Protein AF-A0A1E8BM87-F1 (afdb_monomer_lite)

Structure (mmCIF, N/CA/C/O backbone):
data_AF-A0A1E8BM87-F1
#
_entry.id   AF-A0A1E8BM87-F1
#
loop_
_atom_site.group_PDB
_atom_site.id
_atom_site.type_symbol
_atom_si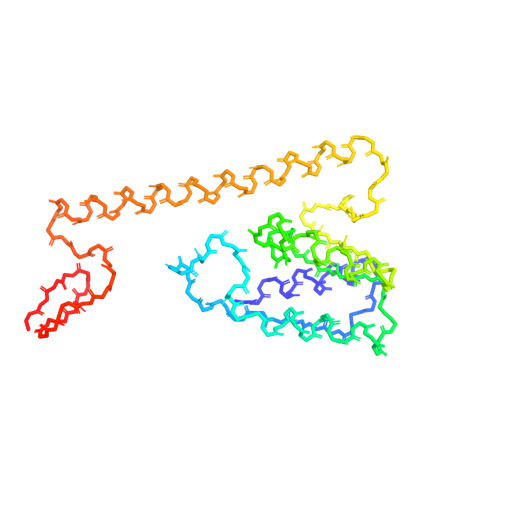te.label_atom_id
_atom_site.label_alt_id
_atom_site.label_comp_id
_atom_site.label_asym_id
_atom_site.label_entity_id
_atom_site.label_seq_id
_atom_site.pdbx_PDB_ins_code
_atom_site.Cartn_x
_atom_site.Cartn_y
_atom_site.Cartn_z
_atom_site.occupancy
_atom_site.B_iso_or_equiv
_atom_site.auth_seq_id
_atom_site.auth_comp_id
_atom_site.auth_asym_id
_atom_site.auth_atom_id
_atom_site.pdbx_PDB_model_num
ATOM 1 N N . MET A 1 1 ? 5.124 -15.267 -5.128 1.00 56.53 1 MET A N 1
ATOM 2 C CA . MET A 1 1 ? 3.910 -14.664 -4.538 1.00 56.53 1 MET A CA 1
ATOM 3 C C . MET A 1 1 ? 3.815 -14.903 -3.032 1.00 56.53 1 MET A C 1
ATOM 5 O O . MET A 1 1 ? 3.185 -14.101 -2.371 1.00 56.53 1 MET A O 1
ATOM 9 N N . THR A 1 2 ? 4.509 -15.901 -2.474 1.00 78.81 2 THR A N 1
ATOM 10 C CA . THR A 1 2 ? 4.437 -16.303 -1.055 1.00 78.81 2 THR A CA 1
ATOM 11 C C . THR A 1 2 ? 4.919 -15.253 -0.046 1.00 78.81 2 THR A C 1
ATOM 13 O O . THR A 1 2 ? 4.294 -15.092 0.992 1.00 78.81 2 THR A O 1
ATOM 16 N N . TYR A 1 3 ? 5.948 -14.462 -0.377 1.00 87.62 3 TYR A N 1
ATOM 17 C CA . TYR A 1 3 ? 6.563 -13.534 0.585 1.00 87.62 3 TYR A CA 1
ATOM 18 C C . TYR A 1 3 ? 5.597 -12.493 1.181 1.00 87.62 3 TYR A C 1
ATOM 20 O O . TYR A 1 3 ? 5.579 -12.307 2.388 1.00 87.62 3 TYR A O 1
ATOM 28 N N . GLN A 1 4 ? 4.762 -11.827 0.370 1.00 89.38 4 GLN A N 1
ATOM 29 C CA . GLN A 1 4 ? 3.855 -10.789 0.896 1.00 89.38 4 GLN A CA 1
ATOM 30 C C . GLN A 1 4 ? 2.831 -11.368 1.876 1.00 89.38 4 GLN A C 1
ATOM 32 O O . GLN A 1 4 ? 2.558 -10.769 2.911 1.00 89.38 4 GLN A O 1
ATOM 37 N N . VAL A 1 5 ? 2.287 -12.540 1.550 1.00 91.81 5 VAL A N 1
ATOM 38 C CA . VAL A 1 5 ? 1.313 -13.230 2.396 1.00 91.81 5 VAL A CA 1
ATOM 39 C C . VAL A 1 5 ? 1.966 -13.692 3.697 1.00 91.81 5 VAL A C 1
ATOM 41 O O . VAL A 1 5 ? 1.406 -13.463 4.764 1.00 91.81 5 VAL A O 1
ATOM 44 N N . GLU A 1 6 ? 3.165 -14.272 3.622 1.00 93.88 6 GLU A N 1
ATOM 45 C CA . GLU A 1 6 ? 3.936 -14.701 4.796 1.00 93.88 6 GLU A CA 1
ATOM 46 C C . GLU A 1 6 ? 4.251 -13.526 5.735 1.00 93.88 6 GLU A C 1
ATOM 48 O O . GLU A 1 6 ? 4.071 -13.642 6.947 1.00 93.88 6 GLU A O 1
ATOM 53 N N . GLU A 1 7 ? 4.659 -12.375 5.192 1.00 94.62 7 GLU A N 1
ATOM 54 C CA . GLU A 1 7 ? 4.920 -11.161 5.977 1.00 94.62 7 GLU A CA 1
ATOM 55 C C . GLU A 1 7 ? 3.654 -10.631 6.659 1.00 94.62 7 GLU A C 1
ATOM 57 O O . GLU A 1 7 ? 3.686 -10.305 7.846 1.00 94.62 7 GLU A O 1
ATOM 62 N N . ILE A 1 8 ? 2.523 -10.591 5.945 1.00 94.50 8 ILE A N 1
ATOM 63 C CA . ILE A 1 8 ? 1.234 -10.169 6.514 1.00 94.50 8 ILE A CA 1
ATOM 64 C C . ILE A 1 8 ? 0.796 -11.124 7.625 1.00 94.50 8 ILE A C 1
ATOM 66 O O . ILE A 1 8 ? 0.402 -10.676 8.701 1.00 94.50 8 ILE A O 1
ATOM 70 N N . GLN A 1 9 ? 0.896 -12.434 7.402 1.00 95.19 9 GLN A N 1
ATOM 71 C CA . GLN A 1 9 ? 0.555 -13.438 8.408 1.00 95.19 9 GLN A CA 1
ATOM 72 C C . GLN A 1 9 ? 1.433 -13.304 9.652 1.00 95.19 9 GLN A C 1
ATOM 74 O O . GLN A 1 9 ? 0.909 -13.286 10.769 1.00 95.19 9 GLN A O 1
ATOM 79 N N . ARG A 1 10 ? 2.751 -13.151 9.473 1.00 95.88 10 ARG A N 1
ATOM 80 C CA . ARG A 1 10 ? 3.687 -12.948 10.582 1.00 95.88 10 ARG A CA 1
ATOM 81 C C . ARG A 1 10 ? 3.348 -11.681 11.365 1.00 95.88 10 ARG A C 1
ATOM 83 O O . ARG A 1 10 ? 3.214 -11.749 12.584 1.00 95.88 10 ARG A O 1
ATOM 90 N N . TYR A 1 11 ? 3.115 -10.567 10.671 1.00 95.38 11 TYR A N 1
ATOM 91 C CA . TYR A 1 11 ? 2.729 -9.305 11.297 1.00 95.38 11 TYR A CA 1
ATOM 92 C C . TYR A 1 11 ? 1.433 -9.437 12.110 1.00 95.38 11 TYR A C 1
ATOM 94 O O . TYR A 1 11 ? 1.365 -8.952 13.242 1.00 95.38 11 TYR A O 1
ATOM 102 N N . CYS A 1 12 ? 0.415 -10.125 11.581 1.00 95.12 12 CYS A N 1
ATOM 103 C CA . CYS A 1 12 ? -0.828 -10.380 12.311 1.00 95.12 12 CYS A CA 1
ATOM 104 C C . CYS A 1 12 ? -0.587 -11.171 13.601 1.00 95.12 12 CYS A C 1
ATOM 106 O O . CYS A 1 12 ? -1.110 -10.795 14.648 1.00 95.12 12 CYS A O 1
ATOM 108 N N . ILE A 1 13 ? 0.227 -12.230 13.547 1.00 96.00 13 ILE A N 1
ATOM 109 C CA . ILE A 1 13 ? 0.548 -13.061 14.715 1.00 96.00 13 ILE A CA 1
ATOM 110 C C . ILE A 1 13 ? 1.290 -12.238 15.776 1.00 96.00 13 ILE A C 1
ATOM 112 O O . ILE A 1 13 ? 0.882 -12.223 16.939 1.00 96.00 13 ILE A O 1
ATOM 116 N N . GLU A 1 14 ? 2.336 -11.512 15.380 1.00 96.25 14 GLU A N 1
ATOM 117 C CA . GLU A 1 14 ? 3.158 -10.692 16.282 1.00 96.25 14 GLU A CA 1
ATOM 118 C C . GLU A 1 14 ? 2.342 -9.587 16.970 1.00 96.25 14 GLU A C 1
ATOM 120 O O . GLU A 1 14 ? 2.528 -9.316 18.157 1.00 96.25 14 GLU A O 1
ATOM 125 N N . ASN A 1 15 ? 1.382 -8.996 16.253 1.00 94.50 15 ASN A N 1
ATOM 126 C CA . ASN A 1 15 ? 0.531 -7.916 16.756 1.00 94.50 15 ASN A CA 1
ATOM 127 C C . ASN A 1 15 ? -0.804 -8.404 17.343 1.00 94.50 15 ASN A C 1
ATOM 129 O O . ASN A 1 15 ? -1.657 -7.580 17.678 1.00 94.50 15 ASN A O 1
ATOM 133 N N . LYS A 1 16 ? -0.993 -9.725 17.486 1.00 95.44 16 LYS A N 1
ATOM 134 C CA . LYS A 1 16 ? -2.218 -10.349 18.023 1.00 95.44 16 LYS A CA 1
ATOM 135 C C . LYS A 1 16 ? -3.489 -9.912 17.279 1.00 95.44 16 LYS A C 1
ATOM 137 O O . LYS A 1 16 ? -4.531 -9.672 17.886 1.00 95.44 16 LYS A O 1
ATOM 142 N N . LEU A 1 17 ? -3.391 -9.787 15.960 1.00 94.56 17 LEU A N 1
ATOM 143 C CA . LEU A 1 17 ? -4.498 -9.453 15.071 1.00 94.56 17 LEU A CA 1
ATOM 144 C C . LEU A 1 17 ? -5.120 -10.734 14.513 1.00 94.56 17 LEU A C 1
ATOM 146 O O . LEU A 1 17 ? -4.416 -11.661 14.110 1.00 94.56 17 LEU A O 1
ATOM 150 N N . GLN A 1 18 ? -6.449 -10.771 14.446 1.00 94.81 18 GLN A N 1
ATOM 151 C CA . GLN A 1 18 ? -7.169 -11.845 13.773 1.00 94.81 18 GLN A CA 1
ATOM 152 C C . GLN A 1 18 ? -7.195 -11.575 12.266 1.00 94.81 18 GLN A C 1
ATOM 154 O O . GLN A 1 18 ? -7.814 -10.615 11.809 1.00 94.81 18 GLN A O 1
ATOM 159 N N . LEU A 1 19 ? -6.534 -12.435 11.492 1.00 94.31 19 LEU A N 1
ATOM 160 C CA . LEU A 1 19 ? -6.590 -12.390 10.035 1.00 94.31 19 LEU A CA 1
ATOM 161 C C . LEU A 1 19 ? -7.912 -13.005 9.552 1.00 94.31 19 LEU A C 1
ATOM 163 O O . LEU A 1 19 ? -8.158 -14.186 9.784 1.00 94.31 19 LEU A O 1
ATOM 167 N N . LEU A 1 20 ? -8.759 -12.200 8.904 1.00 93.44 20 LEU A N 1
ATOM 168 C CA . LEU A 1 20 ? -10.077 -12.630 8.418 1.00 93.44 20 LEU A CA 1
ATOM 169 C C . LEU A 1 20 ? -10.027 -13.154 6.981 1.00 93.44 20 LEU A C 1
ATOM 171 O O . LEU A 1 20 ? -10.564 -14.219 6.690 1.00 93.44 20 LEU A O 1
ATOM 175 N N . HIS A 1 21 ? -9.381 -12.402 6.092 1.00 93.44 21 HIS A N 1
ATOM 176 C CA . HIS A 1 21 ? -9.301 -12.719 4.672 1.00 93.44 21 HIS A CA 1
ATOM 177 C C . HIS A 1 21 ? -8.016 -12.149 4.063 1.00 93.44 21 HIS A C 1
ATOM 179 O O . HIS A 1 21 ? -7.472 -11.163 4.569 1.00 93.44 21 HIS A O 1
ATOM 185 N N . ILE A 1 22 ? -7.532 -12.773 2.989 1.00 93.69 22 ILE A N 1
ATOM 186 C CA . ILE A 1 22 ? -6.410 -12.283 2.182 1.00 93.69 22 ILE A CA 1
ATOM 187 C C . ILE A 1 22 ? -6.944 -12.040 0.774 1.00 93.69 22 ILE A C 1
ATOM 189 O O . ILE A 1 22 ? -7.430 -12.969 0.141 1.00 93.69 22 ILE A O 1
ATOM 193 N N . TYR A 1 23 ? -6.808 -10.807 0.294 1.00 92.38 23 TYR A N 1
ATOM 194 C CA . TYR A 1 23 ? -7.182 -10.421 -1.064 1.00 92.38 23 TYR A CA 1
ATOM 195 C C . TYR A 1 23 ? -5.925 -10.295 -1.925 1.00 92.38 23 TYR A C 1
ATOM 197 O O . TYR A 1 23 ? -4.934 -9.693 -1.499 1.00 92.38 23 TYR A O 1
ATOM 205 N N . GLU A 1 24 ? -5.956 -10.842 -3.139 1.00 89.06 24 GLU A N 1
ATOM 206 C CA . GLU A 1 24 ? -4.794 -10.892 -4.028 1.00 89.06 24 GLU A CA 1
ATOM 207 C C . GLU A 1 24 ? -5.124 -10.357 -5.424 1.00 89.06 24 GLU A C 1
ATOM 209 O O . GLU A 1 24 ? -5.998 -10.872 -6.113 1.00 89.06 24 GLU A O 1
ATOM 214 N N . ASP A 1 25 ? -4.350 -9.377 -5.890 1.00 84.50 25 ASP A N 1
ATOM 215 C CA . ASP A 1 25 ? -4.370 -8.946 -7.287 1.00 84.50 25 ASP A CA 1
ATOM 216 C C . ASP A 1 25 ? -3.243 -9.664 -8.046 1.00 84.50 25 ASP A C 1
ATOM 218 O O . ASP A 1 25 ? -2.056 -9.355 -7.867 1.00 84.50 25 ASP A O 1
ATOM 222 N N . LYS A 1 26 ? -3.582 -10.622 -8.919 1.00 73.75 26 LYS A N 1
ATOM 223 C CA . LYS A 1 26 ? -2.584 -11.263 -9.790 1.00 73.75 26 LYS A CA 1
ATOM 224 C C . LYS A 1 26 ? -2.032 -10.203 -10.740 1.00 73.75 26 LYS A C 1
ATOM 226 O O . LYS A 1 26 ? -2.760 -9.635 -11.541 1.00 73.75 26 LYS A O 1
ATOM 231 N N . GLY A 1 27 ? -0.737 -9.909 -10.635 1.00 63.28 27 GLY A N 1
ATOM 232 C CA . GLY A 1 27 ? -0.082 -8.882 -11.445 1.00 63.28 27 GLY A CA 1
ATOM 233 C C . GLY A 1 27 ? -0.055 -9.246 -12.929 1.00 63.28 27 GLY A C 1
ATOM 234 O O . GLY A 1 27 ? 0.919 -9.827 -13.407 1.00 63.28 27 GLY A O 1
ATOM 235 N N . ILE A 1 28 ? -1.103 -8.889 -13.666 1.00 49.97 28 ILE A N 1
ATOM 236 C CA . ILE A 1 28 ? -1.135 -8.976 -15.122 1.00 49.97 28 ILE A CA 1
ATOM 237 C C . ILE A 1 28 ? -0.382 -7.744 -15.650 1.00 49.97 28 ILE A C 1
ATOM 239 O O . ILE A 1 28 ? -0.897 -6.636 -15.636 1.00 49.97 28 ILE A O 1
ATOM 243 N N . SER A 1 29 ? 0.862 -7.948 -16.101 1.00 46.44 29 SER A N 1
ATOM 244 C CA . SER A 1 29 ? 1.681 -7.004 -16.889 1.00 46.44 29 SER A CA 1
ATOM 245 C C . SER A 1 29 ? 2.284 -5.778 -16.166 1.00 46.44 29 SER A C 1
ATOM 247 O O . SER A 1 29 ? 1.631 -4.787 -15.866 1.00 46.44 29 SER A O 1
ATOM 249 N N . GLY A 1 30 ? 3.620 -5.775 -16.035 1.00 43.75 30 GLY A N 1
ATOM 250 C CA . GLY A 1 30 ? 4.430 -4.578 -15.742 1.00 43.75 30 GLY A CA 1
ATOM 251 C C . GLY A 1 30 ? 4.670 -3.659 -16.953 1.00 43.75 30 GLY A C 1
ATOM 252 O O . GLY A 1 30 ? 5.592 -2.846 -16.920 1.00 43.75 30 GLY A O 1
ATOM 253 N N . ALA A 1 31 ? 3.910 -3.830 -18.041 1.00 41.91 31 ALA A N 1
ATOM 254 C CA . ALA A 1 31 ? 4.064 -3.095 -19.300 1.00 41.91 31 ALA A CA 1
ATOM 255 C C . ALA A 1 31 ? 2.854 -2.211 -19.659 1.00 41.91 31 ALA A C 1
ATOM 257 O O . ALA A 1 31 ? 2.958 -1.402 -20.575 1.00 41.91 31 ALA A O 1
ATOM 258 N N . THR A 1 32 ? 1.745 -2.333 -18.931 1.00 45.56 32 THR A N 1
ATOM 259 C CA . THR A 1 32 ? 0.512 -1.546 -19.099 1.00 45.56 32 THR A CA 1
ATOM 260 C C . THR A 1 32 ? 0.139 -0.959 -17.746 1.00 45.56 32 THR A C 1
ATOM 262 O O . THR A 1 32 ? -0.834 -1.358 -17.115 1.00 45.56 32 THR A O 1
ATOM 265 N N . VAL A 1 33 ? 0.996 -0.079 -17.234 1.00 45.78 33 VAL A N 1
ATOM 266 C CA . VAL A 1 33 ? 0.590 0.812 -16.149 1.00 45.78 33 VAL A CA 1
ATOM 267 C C . VAL A 1 33 ? -0.080 1.977 -16.855 1.00 45.78 33 VAL A C 1
ATOM 269 O O . VAL A 1 33 ? 0.615 2.865 -17.340 1.00 45.78 33 VAL A O 1
ATOM 272 N N . ASP A 1 34 ? -1.400 1.920 -17.005 1.00 48.78 34 ASP A N 1
ATOM 273 C CA . ASP A 1 34 ? -2.147 3.123 -17.358 1.00 48.78 34 ASP A CA 1
ATOM 274 C C . ASP A 1 34 ? -1.862 4.163 -16.276 1.00 48.78 34 ASP A C 1
ATOM 276 O O . ASP A 1 34 ? -1.929 3.867 -15.077 1.00 48.78 34 ASP A O 1
ATOM 280 N N . GLU A 1 35 ? -1.484 5.358 -16.719 1.00 45.97 35 GLU A N 1
ATOM 281 C CA . GLU A 1 35 ? -1.008 6.466 -15.883 1.00 45.97 35 GLU A CA 1
ATOM 282 C C . GLU A 1 35 ? -2.030 6.868 -14.802 1.00 45.97 35 GLU A C 1
ATOM 284 O O . GLU A 1 35 ? -1.655 7.396 -13.756 1.00 45.97 35 GLU A O 1
ATOM 289 N N . ASP A 1 36 ? -3.300 6.503 -14.991 1.00 48.59 36 ASP A N 1
ATOM 290 C CA . ASP A 1 36 ? -4.396 6.779 -14.065 1.00 48.59 36 ASP A CA 1
ATOM 291 C C . ASP A 1 36 ? -4.554 5.722 -12.952 1.00 48.59 36 ASP A C 1
ATOM 293 O O . ASP A 1 36 ? -5.196 5.976 -11.926 1.00 48.59 36 ASP A O 1
ATOM 297 N N . GLY A 1 37 ? -3.970 4.525 -13.108 1.00 50.38 37 GLY A N 1
ATOM 298 C CA . GLY A 1 37 ? -4.035 3.434 -12.123 1.00 50.38 37 GLY A CA 1
ATOM 299 C C . GLY A 1 37 ? -5.443 2.872 -11.849 1.00 50.38 37 GLY A C 1
ATOM 300 O O . GLY A 1 37 ? -5.591 2.044 -10.949 1.00 50.38 37 GLY A O 1
ATOM 301 N N . LEU A 1 38 ? -6.450 3.316 -12.611 1.00 47.97 38 LEU A N 1
ATOM 302 C CA . LEU A 1 38 ? -7.879 3.000 -12.470 1.00 47.97 38 LEU A CA 1
ATOM 303 C C . LEU A 1 38 ? -8.346 1.823 -13.345 1.00 47.97 38 LEU A C 1
ATOM 305 O O . LEU A 1 38 ? -9.419 1.281 -13.107 1.00 47.97 38 LEU A O 1
ATOM 309 N N . THR A 1 39 ? -7.560 1.430 -14.346 1.00 50.00 39 THR A N 1
ATOM 310 C CA . THR A 1 39 ? -7.936 0.462 -15.398 1.00 50.00 39 THR A CA 1
ATOM 311 C C . THR A 1 39 ? -7.265 -0.903 -15.256 1.00 50.00 39 THR A C 1
ATOM 313 O O . THR A 1 39 ? -7.577 -1.821 -16.009 1.00 50.00 39 THR A O 1
ATOM 316 N N . VAL A 1 40 ? -6.349 -1.073 -14.295 1.00 56.19 40 VAL A N 1
ATOM 317 C CA . VAL A 1 40 ? -5.836 -2.408 -13.970 1.00 56.19 40 VAL A CA 1
ATOM 318 C C . VAL A 1 40 ? -6.963 -3.169 -13.280 1.00 56.19 40 VAL A C 1
ATOM 320 O O . VAL A 1 40 ? -7.450 -2.710 -12.249 1.00 56.19 40 VAL A O 1
ATOM 323 N N . GLU A 1 41 ? -7.361 -4.319 -13.827 1.00 64.06 41 GLU A N 1
ATOM 324 C CA . GLU A 1 41 ? -8.289 -5.251 -13.177 1.00 64.06 41 GLU A CA 1
ATOM 325 C C . GLU A 1 41 ? -7.712 -5.643 -11.807 1.00 64.06 41 GLU A C 1
ATOM 327 O O . GLU A 1 41 ? -6.749 -6.404 -11.698 1.00 64.06 41 GLU A O 1
ATOM 332 N N . ARG A 1 42 ? -8.245 -5.022 -10.751 1.00 80.56 42 ARG A N 1
ATOM 333 C CA . ARG A 1 42 ? -7.883 -5.267 -9.353 1.00 80.56 42 ARG A CA 1
ATOM 334 C C . ARG A 1 42 ? -9.051 -5.925 -8.641 1.00 80.56 42 ARG A C 1
ATOM 336 O O . ARG A 1 42 ? -9.700 -5.303 -7.800 1.00 80.56 42 ARG A O 1
ATOM 343 N N . GLU A 1 43 ? -9.348 -7.151 -9.050 1.00 86.50 43 GLU A N 1
ATOM 344 C CA . GLU A 1 43 ? -10.452 -7.940 -8.501 1.00 86.50 43 GLU A CA 1
ATOM 345 C C . GLU A 1 43 ? -10.332 -8.061 -6.976 1.00 86.50 43 GLU A C 1
ATOM 347 O O . GLU A 1 43 ? -11.291 -7.766 -6.272 1.00 86.50 43 GLU A O 1
ATOM 352 N N . GLY A 1 44 ? -9.131 -8.322 -6.446 1.00 90.06 44 GLY A N 1
ATOM 353 C CA . GLY A 1 44 ? -8.910 -8.424 -5.003 1.00 90.06 44 GLY A CA 1
ATOM 354 C C . GLY A 1 44 ? -9.167 -7.109 -4.258 1.00 90.06 44 GLY A C 1
ATOM 355 O O . GLY A 1 44 ? -9.712 -7.113 -3.157 1.00 90.06 44 GLY A O 1
ATOM 356 N N . LEU A 1 45 ? -8.828 -5.957 -4.852 1.00 89.31 45 LEU A N 1
ATOM 357 C CA . LEU A 1 45 ? -9.193 -4.659 -4.267 1.00 89.31 45 LEU A CA 1
ATOM 358 C C . LEU A 1 45 ? -10.712 -4.426 -4.296 1.00 89.31 45 LEU A C 1
ATOM 360 O O . LEU A 1 45 ? -11.260 -3.880 -3.342 1.00 89.31 45 LEU A O 1
ATOM 364 N N . GLN A 1 46 ? -11.385 -4.791 -5.387 1.00 88.94 46 GLN A N 1
ATOM 365 C CA . GLN A 1 46 ? -12.836 -4.625 -5.510 1.00 88.94 46 GLN A CA 1
ATOM 366 C C . GLN A 1 46 ? -13.592 -5.519 -4.523 1.00 88.94 46 GLN A C 1
ATOM 368 O O . GLN A 1 46 ? -14.539 -5.054 -3.887 1.00 88.94 46 GLN A O 1
ATOM 373 N N . GLU A 1 47 ? -13.142 -6.762 -4.353 1.00 91.44 47 GLU A N 1
ATOM 374 C CA . GLU A 1 47 ? -13.636 -7.693 -3.337 1.00 91.44 47 GLU A CA 1
ATOM 375 C C . GLU A 1 47 ? -13.434 -7.117 -1.933 1.00 91.44 47 GLU A C 1
ATOM 377 O O . GLU A 1 47 ? -14.412 -6.963 -1.207 1.00 91.44 47 GLU A O 1
ATOM 382 N N . LEU A 1 48 ? -12.218 -6.662 -1.595 1.00 92.25 48 LEU A N 1
ATOM 383 C CA . LEU A 1 48 ? -11.925 -6.013 -0.310 1.00 92.25 48 LEU A CA 1
ATOM 384 C C . LEU A 1 48 ? -12.899 -4.867 -0.003 1.00 92.25 48 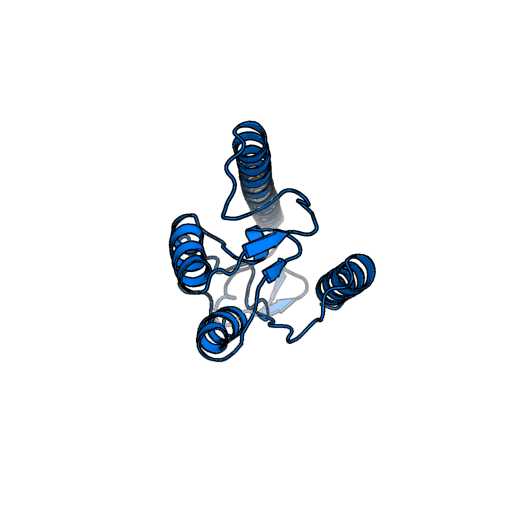LEU A C 1
ATOM 386 O O . LEU A 1 48 ? -13.404 -4.769 1.113 1.00 92.25 48 LEU A O 1
ATOM 390 N N . LEU A 1 49 ? -13.126 -3.973 -0.971 1.00 90.56 49 LEU A N 1
ATOM 391 C CA . LEU A 1 49 ? -14.003 -2.813 -0.795 1.00 90.56 49 LEU A CA 1
ATOM 392 C C . LEU A 1 49 ? -15.479 -3.215 -0.666 1.00 90.56 49 LEU A C 1
ATOM 394 O O . LEU A 1 49 ? -16.208 -2.593 0.104 1.00 90.56 49 LEU A O 1
ATOM 398 N N . SER A 1 50 ? -15.911 -4.252 -1.385 1.00 90.19 50 SER A N 1
ATOM 399 C CA . SER A 1 50 ? -17.284 -4.771 -1.315 1.00 90.19 50 SER A CA 1
ATOM 400 C C . SER A 1 50 ? -17.556 -5.458 0.025 1.00 90.19 50 SER A C 1
ATOM 402 O O . SER A 1 50 ? -18.591 -5.222 0.650 1.00 90.19 50 SER A O 1
ATOM 404 N N . ASP A 1 51 ? -16.591 -6.233 0.512 1.00 90.94 51 ASP A N 1
ATOM 405 C CA . ASP A 1 51 ? -16.668 -6.978 1.768 1.00 90.94 51 ASP A CA 1
ATOM 406 C C . ASP A 1 51 ? -16.717 -6.062 3.001 1.00 90.94 51 ASP A C 1
ATOM 408 O O . ASP A 1 51 ? -17.288 -6.435 4.030 1.00 90.94 51 ASP A O 1
ATOM 412 N N . MET A 1 52 ? -16.227 -4.820 2.898 1.00 87.38 52 MET A N 1
ATOM 413 C CA . MET A 1 52 ? -16.322 -3.827 3.982 1.00 87.38 52 MET A CA 1
ATOM 414 C C . MET A 1 52 ? -17.757 -3.491 4.380 1.00 87.38 52 MET A C 1
ATOM 416 O O . MET A 1 52 ? -18.006 -3.124 5.525 1.00 87.38 52 MET A O 1
ATOM 420 N N . ALA A 1 53 ? -18.714 -3.625 3.459 1.00 84.81 53 ALA A N 1
ATOM 421 C CA . ALA A 1 53 ? -20.119 -3.382 3.763 1.00 84.81 53 ALA A CA 1
ATOM 422 C C . ALA A 1 53 ? -20.737 -4.472 4.655 1.00 84.81 53 ALA A C 1
ATOM 424 O O . ALA A 1 53 ? -21.756 -4.224 5.301 1.00 84.81 53 ALA A O 1
ATOM 425 N N . TYR A 1 54 ? -20.137 -5.664 4.688 1.00 85.31 54 TYR A N 1
ATOM 426 C CA . TYR A 1 54 ? -20.698 -6.853 5.331 1.00 85.31 54 TYR A CA 1
ATOM 427 C C . TYR A 1 54 ? -19.886 -7.326 6.536 1.00 85.31 54 TYR A C 1
ATOM 429 O O . TYR A 1 54 ? -20.428 -7.972 7.435 1.00 85.31 54 TYR A O 1
ATOM 437 N N . HIS A 1 55 ? -18.596 -6.999 6.577 1.00 82.00 55 HIS A N 1
ATOM 438 C CA . HIS A 1 55 ? -17.684 -7.440 7.618 1.00 82.00 55 HIS A CA 1
ATOM 439 C C . HIS A 1 55 ? -17.279 -6.292 8.539 1.00 82.00 55 HIS A C 1
ATOM 441 O O . HIS A 1 55 ? -16.879 -5.218 8.098 1.00 82.00 55 HIS A O 1
ATOM 447 N N . GLN A 1 56 ? -17.307 -6.550 9.848 1.00 85.31 56 GLN A N 1
ATOM 448 C CA . GLN A 1 56 ? -16.777 -5.621 10.840 1.00 85.31 56 GLN A CA 1
ATOM 449 C C . GLN A 1 56 ? -15.248 -5.745 10.888 1.00 85.31 56 GLN A C 1
ATOM 451 O O . GLN A 1 56 ? -14.682 -6.516 11.664 1.00 85.31 56 GLN A O 1
ATOM 456 N N . VAL A 1 57 ? -14.582 -5.007 10.004 1.00 90.44 57 VAL A N 1
ATOM 457 C CA . VAL A 1 57 ? -13.120 -4.935 9.905 1.00 90.44 57 VAL A CA 1
ATOM 458 C C . VAL A 1 57 ? -12.648 -3.639 10.555 1.00 90.44 57 VAL A C 1
ATOM 460 O O . VAL A 1 57 ? -13.312 -2.619 10.458 1.00 90.44 57 VAL A O 1
ATOM 463 N N . SER A 1 58 ? -11.498 -3.664 11.231 1.00 93.00 58 SER A N 1
ATOM 464 C CA . SER A 1 58 ? -10.893 -2.452 11.814 1.00 93.00 58 SER A CA 1
ATOM 465 C C . SER A 1 58 ? -9.669 -1.962 11.043 1.00 93.00 58 SER A C 1
ATOM 467 O O . SER A 1 58 ? -9.316 -0.785 11.118 1.00 93.00 58 SER A O 1
ATOM 469 N N . LYS A 1 59 ? -8.975 -2.866 10.340 1.00 94.56 59 LYS A N 1
ATOM 470 C CA . LYS A 1 59 ? -7.693 -2.582 9.691 1.00 94.56 59 LYS A CA 1
ATOM 471 C C . LYS A 1 59 ? -7.545 -3.343 8.380 1.00 94.56 59 LYS A C 1
ATOM 473 O O . LYS A 1 59 ? -7.801 -4.543 8.332 1.00 94.56 59 LYS A O 1
ATOM 478 N N . VAL A 1 60 ? -7.023 -2.661 7.367 1.00 95.38 60 VAL A N 1
ATOM 479 C CA . VAL A 1 60 ? -6.424 -3.270 6.173 1.00 95.38 60 VAL A CA 1
ATOM 480 C C . VAL A 1 60 ? -4.914 -3.293 6.351 1.00 95.38 60 VAL A C 1
ATOM 482 O O . VAL A 1 60 ? -4.311 -2.265 6.657 1.00 95.38 60 VAL A O 1
ATOM 485 N N . ILE A 1 61 ? -4.294 -4.454 6.151 1.00 95.25 61 ILE A N 1
ATOM 486 C CA . ILE A 1 61 ? -2.846 -4.631 6.296 1.00 95.25 61 ILE A CA 1
ATOM 487 C C . ILE A 1 61 ? -2.240 -4.846 4.915 1.00 95.25 61 ILE A C 1
ATOM 489 O O . ILE A 1 61 ? -2.676 -5.713 4.162 1.00 95.25 61 ILE A O 1
ATOM 493 N N . VAL A 1 62 ? -1.224 -4.054 4.594 1.00 93.44 62 VAL A N 1
ATOM 494 C CA . VAL A 1 62 ? -0.461 -4.139 3.348 1.00 93.44 62 VAL A CA 1
ATOM 495 C C . VAL A 1 62 ? 1.029 -4.132 3.650 1.00 93.44 62 VAL A C 1
ATOM 497 O O . VAL A 1 62 ? 1.457 -3.624 4.683 1.00 93.44 62 VAL A O 1
ATOM 500 N N . LEU A 1 63 ? 1.849 -4.660 2.740 1.00 90.62 63 LEU A N 1
ATOM 501 C CA . LEU A 1 63 ? 3.303 -4.567 2.893 1.00 90.62 63 LEU A CA 1
ATOM 502 C C . LEU A 1 63 ? 3.756 -3.095 2.878 1.00 90.62 63 LEU A C 1
ATOM 504 O O . LEU A 1 63 ? 4.430 -2.635 3.793 1.00 90.62 63 LEU A O 1
ATOM 508 N N . ASN A 1 64 ? 3.297 -2.343 1.875 1.00 87.38 64 ASN A N 1
ATOM 509 C CA . ASN A 1 64 ? 3.459 -0.896 1.774 1.00 87.38 64 ASN A CA 1
ATOM 510 C C . ASN A 1 64 ? 2.282 -0.253 1.032 1.00 87.38 64 ASN A C 1
ATOM 512 O O . ASN A 1 64 ? 1.477 -0.934 0.389 1.00 87.38 64 ASN A O 1
ATOM 516 N N . THR A 1 65 ? 2.187 1.072 1.112 1.00 89.00 65 THR A N 1
ATOM 517 C CA . THR A 1 65 ? 1.063 1.850 0.573 1.00 89.00 65 THR A CA 1
ATOM 518 C C . THR A 1 65 ? 0.951 1.760 -0.950 1.00 89.00 65 THR A C 1
ATOM 520 O O . THR A 1 65 ? -0.160 1.734 -1.482 1.00 89.00 65 THR A O 1
ATOM 523 N N . SER A 1 66 ? 2.074 1.585 -1.657 1.00 82.38 66 SER A N 1
ATOM 524 C CA . SER A 1 66 ? 2.093 1.392 -3.115 1.00 82.38 66 SER A CA 1
ATOM 525 C C . SER A 1 66 ? 1.383 0.111 -3.588 1.00 82.38 66 SER A C 1
ATOM 527 O O . SER A 1 66 ? 1.029 -0.010 -4.764 1.00 82.38 66 SER A O 1
ATOM 529 N N . ARG A 1 67 ? 1.142 -0.855 -2.684 1.00 84.25 67 ARG A N 1
ATOM 530 C CA . ARG A 1 67 ? 0.307 -2.039 -2.960 1.00 84.25 67 ARG A CA 1
ATOM 531 C C . ARG A 1 67 ? -1.185 -1.728 -2.928 1.00 84.25 67 ARG A C 1
ATOM 533 O O . ARG A 1 67 ? -1.954 -2.425 -3.586 1.00 84.25 67 ARG A O 1
ATOM 540 N N . LEU A 1 68 ? -1.596 -0.690 -2.204 1.00 87.69 68 LEU A N 1
ATOM 541 C CA . LEU A 1 68 ? -3.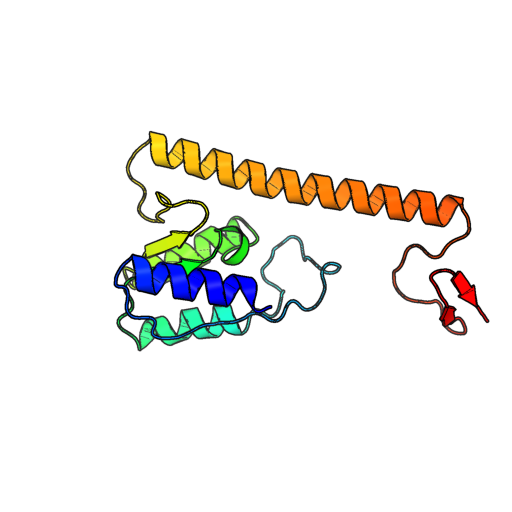004 -0.354 -2.020 1.00 87.69 68 LEU A CA 1
ATOM 542 C C . LEU A 1 68 ? -3.493 0.681 -3.033 1.00 87.69 68 LEU A C 1
ATOM 544 O O . LEU A 1 68 ? -4.548 0.485 -3.623 1.00 87.69 68 LEU A O 1
ATOM 548 N N . TRP A 1 69 ? -2.710 1.717 -3.326 1.00 86.19 69 TRP A N 1
ATOM 549 C CA .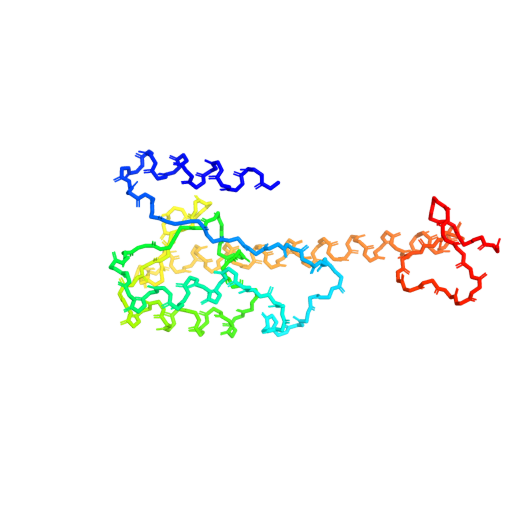 TRP A 1 69 ? -3.026 2.715 -4.353 1.00 86.19 69 TRP A CA 1
ATOM 550 C C . TRP A 1 69 ? -1.810 2.977 -5.240 1.00 86.19 69 TRP A C 1
ATOM 552 O O . TRP A 1 69 ? -0.684 3.113 -4.765 1.00 86.19 69 TRP A O 1
ATOM 562 N N . ARG A 1 70 ? -2.043 3.044 -6.554 1.00 77.06 70 ARG A N 1
ATOM 563 C CA . ARG A 1 70 ? -0.992 3.282 -7.560 1.00 77.06 70 ARG A CA 1
ATOM 564 C C . ARG A 1 70 ? -0.943 4.729 -8.059 1.00 77.06 70 ARG A C 1
ATOM 566 O O . ARG A 1 70 ? 0.038 5.098 -8.693 1.00 77.06 70 ARG A O 1
ATOM 573 N N . SER A 1 71 ? -1.962 5.531 -7.746 1.00 78.75 71 SER A N 1
ATOM 574 C CA . SER A 1 71 ? -2.078 6.952 -8.091 1.00 78.75 71 SER A CA 1
ATOM 575 C C . SER A 1 71 ? -2.685 7.748 -6.930 1.00 78.75 71 SER A C 1
ATOM 577 O O . SER A 1 71 ? -3.356 7.180 -6.062 1.00 78.75 71 SER A O 1
ATOM 579 N N . ASP A 1 72 ? -2.476 9.066 -6.922 1.00 82.38 72 ASP A N 1
ATOM 580 C CA . ASP A 1 72 ? -3.027 9.956 -5.890 1.00 82.38 72 ASP A CA 1
ATOM 581 C C . ASP A 1 72 ? -4.561 9.975 -5.914 1.00 82.38 72 ASP A C 1
ATOM 583 O O . ASP A 1 72 ? -5.206 9.974 -4.867 1.00 82.38 72 ASP A O 1
ATOM 587 N N . MET A 1 73 ? -5.162 9.895 -7.106 1.00 84.62 73 MET A N 1
ATOM 588 C CA . MET A 1 73 ? -6.614 9.778 -7.256 1.00 84.62 73 MET A CA 1
ATOM 589 C C . MET A 1 73 ? -7.134 8.486 -6.609 1.00 84.62 73 MET A C 1
ATOM 591 O O . MET A 1 73 ? -8.078 8.524 -5.818 1.00 84.62 73 MET A O 1
ATOM 595 N N . ALA A 1 74 ? -6.489 7.345 -6.887 1.00 85.62 74 ALA A N 1
ATOM 596 C CA . ALA A 1 74 ? -6.850 6.070 -6.272 1.00 85.62 74 ALA A CA 1
ATOM 597 C C . ALA A 1 74 ? -6.701 6.119 -4.745 1.00 85.62 74 ALA A C 1
ATOM 599 O O . ALA A 1 74 ? -7.573 5.626 -4.034 1.00 85.62 74 ALA A O 1
ATOM 600 N N . LYS A 1 75 ? -5.644 6.764 -4.232 1.00 88.81 75 LYS A N 1
ATOM 601 C CA . LYS A 1 75 ? -5.448 6.979 -2.791 1.00 88.81 75 LYS A CA 1
ATOM 602 C C . LYS A 1 75 ? -6.637 7.712 -2.179 1.00 88.81 75 LYS A C 1
ATOM 604 O O . LYS A 1 75 ? -7.193 7.231 -1.197 1.00 88.81 75 LYS A O 1
ATOM 609 N N . VAL A 1 76 ? -7.055 8.836 -2.764 1.00 90.50 76 VAL A N 1
ATOM 610 C CA . VAL A 1 76 ? -8.183 9.633 -2.253 1.00 90.50 76 VAL A CA 1
ATOM 611 C C . VAL A 1 76 ? -9.482 8.824 -2.244 1.00 90.50 76 VAL A C 1
ATOM 613 O O . VAL A 1 76 ? -10.189 8.817 -1.236 1.00 90.50 76 VAL A O 1
ATOM 616 N N . LEU A 1 77 ? -9.790 8.119 -3.338 1.00 90.69 77 LEU A N 1
ATOM 617 C CA . LEU A 1 77 ? -11.014 7.321 -3.454 1.00 90.69 77 LEU A CA 1
ATOM 618 C C . LEU A 1 77 ? -11.036 6.154 -2.460 1.00 90.69 77 LEU A C 1
ATOM 620 O O . LEU A 1 77 ? -12.016 5.987 -1.737 1.00 90.69 77 LEU A O 1
ATOM 624 N N . ILE A 1 78 ? -9.942 5.393 -2.374 1.00 92.19 78 ILE A N 1
ATOM 625 C CA . ILE A 1 78 ? -9.833 4.253 -1.458 1.00 92.19 78 ILE A CA 1
ATOM 626 C C . ILE A 1 78 ? -9.884 4.738 -0.009 1.00 92.19 78 ILE A C 1
ATOM 628 O O . ILE A 1 78 ? -10.655 4.204 0.779 1.00 92.19 78 ILE A O 1
ATOM 632 N N . GLN A 1 79 ? -9.137 5.787 0.355 1.00 93.62 79 GLN A N 1
ATOM 633 C CA . GLN A 1 79 ? -9.185 6.336 1.714 1.00 93.62 79 GLN A CA 1
ATOM 634 C C . GLN A 1 79 ? -10.587 6.808 2.097 1.00 93.62 79 GLN A C 1
ATOM 636 O O . GLN A 1 79 ? -10.993 6.620 3.241 1.00 93.62 79 GLN A O 1
ATOM 641 N N . ARG A 1 80 ? -11.332 7.415 1.167 1.00 92.75 80 ARG A N 1
ATOM 642 C CA . ARG A 1 80 ? -12.716 7.826 1.416 1.00 92.75 80 ARG A CA 1
ATOM 643 C C . ARG A 1 80 ? -13.610 6.627 1.728 1.00 92.75 80 ARG A C 1
ATOM 645 O O . ARG A 1 80 ? -14.384 6.708 2.679 1.00 92.75 80 ARG A O 1
ATOM 652 N N . GLU A 1 81 ? -13.495 5.544 0.962 1.00 92.50 81 GLU A N 1
ATOM 653 C CA . GLU A 1 81 ? -14.303 4.342 1.190 1.00 92.50 81 GLU A CA 1
ATOM 654 C C . GLU A 1 81 ? -13.919 3.649 2.503 1.00 92.50 81 GLU A C 1
ATOM 656 O O . GLU A 1 81 ? -14.793 3.338 3.301 1.00 92.50 81 GLU A O 1
ATOM 661 N N . LEU A 1 82 ? -12.624 3.516 2.806 1.00 94.19 82 LEU A N 1
ATOM 662 C CA . LEU A 1 82 ? -12.157 2.962 4.084 1.00 94.19 82 LEU A CA 1
ATOM 663 C C . LEU A 1 82 ? -12.654 3.781 5.284 1.00 94.19 82 LEU A C 1
ATOM 665 O O . LEU A 1 82 ? -13.159 3.228 6.260 1.00 94.19 82 LEU A O 1
ATOM 669 N N . LYS A 1 83 ? -12.576 5.116 5.190 1.00 94.00 83 LYS A N 1
ATOM 670 C CA . LYS A 1 83 ? -13.007 6.023 6.263 1.00 94.00 83 LYS A CA 1
ATOM 671 C C . LYS A 1 83 ? -14.503 5.963 6.537 1.00 94.00 83 LYS A C 1
ATOM 673 O O . LYS A 1 83 ? -14.898 6.149 7.684 1.00 94.00 83 LYS A O 1
ATOM 678 N N . LYS A 1 84 ? -15.324 5.694 5.518 1.00 93.38 84 LYS A N 1
ATOM 679 C CA . LYS A 1 84 ? -16.777 5.504 5.661 1.00 93.38 84 LYS A CA 1
ATOM 680 C C . LYS A 1 84 ? -17.119 4.329 6.584 1.00 93.38 84 LYS A C 1
ATOM 682 O O . LYS A 1 84 ? -18.153 4.381 7.240 1.00 93.38 84 LYS A O 1
ATOM 687 N N . TYR A 1 85 ? -16.251 3.320 6.652 1.00 93.69 85 TYR A N 1
ATOM 688 C CA . TYR A 1 85 ? -16.397 2.143 7.512 1.00 93.69 85 TYR A CA 1
ATOM 689 C C . TYR A 1 85 ? -15.463 2.167 8.735 1.00 93.69 85 TYR A C 1
ATOM 691 O O . TYR A 1 85 ? -15.303 1.148 9.396 1.00 93.69 85 TYR A O 1
ATOM 699 N N . GLU A 1 86 ? -14.838 3.313 9.036 1.00 93.81 86 GLU A N 1
ATOM 700 C CA . GLU A 1 86 ? -13.905 3.478 10.165 1.00 93.81 86 GLU A CA 1
ATOM 701 C C . GLU A 1 86 ? -12.697 2.515 10.135 1.00 93.81 86 GLU A C 1
ATOM 703 O O . GLU A 1 86 ? -12.135 2.151 11.170 1.00 93.81 86 GLU A O 1
ATOM 708 N N . VAL A 1 87 ? -12.273 2.113 8.932 1.00 95.25 87 VAL A N 1
ATOM 709 C CA . VAL A 1 87 ? -11.163 1.178 8.719 1.00 95.25 87 VAL A CA 1
ATOM 710 C C . VAL A 1 87 ? -9.854 1.935 8.512 1.00 95.25 87 VAL A C 1
ATOM 712 O O . VAL A 1 87 ? -9.739 2.755 7.603 1.00 95.25 87 VAL A O 1
ATOM 715 N N . ASP A 1 88 ? -8.830 1.629 9.312 1.00 94.94 88 ASP A N 1
ATOM 716 C CA . ASP A 1 88 ? -7.479 2.178 9.128 1.00 94.94 88 ASP A CA 1
ATOM 717 C C . ASP A 1 88 ? -6.624 1.304 8.193 1.00 94.94 88 ASP A C 1
ATOM 719 O O . ASP A 1 88 ? -6.892 0.119 7.989 1.00 94.94 88 ASP A O 1
ATOM 723 N N . VAL A 1 89 ? -5.545 1.869 7.654 1.00 94.88 89 VAL A N 1
ATOM 724 C CA . VAL A 1 89 ? -4.535 1.124 6.890 1.00 94.88 89 VAL A CA 1
ATOM 725 C C . VAL A 1 89 ? -3.267 0.992 7.718 1.00 94.88 89 VAL A C 1
ATOM 727 O O . VAL A 1 89 ? -2.759 1.978 8.251 1.00 94.88 89 VAL A O 1
ATOM 730 N N . LYS A 1 90 ? -2.712 -0.221 7.771 1.00 94.19 90 LYS A N 1
ATOM 731 C CA . LYS A 1 90 ? -1.378 -0.492 8.309 1.00 94.19 90 LYS A CA 1
ATOM 732 C C . LYS A 1 90 ? -0.457 -0.983 7.207 1.00 94.19 90 LYS A C 1
ATOM 734 O O . LYS A 1 90 ? -0.760 -1.956 6.522 1.00 94.19 90 LYS A O 1
ATOM 739 N N . ALA A 1 91 ? 0.668 -0.296 7.056 1.00 92.50 91 ALA A N 1
ATOM 740 C CA . ALA A 1 91 ? 1.744 -0.682 6.161 1.00 92.50 91 ALA A CA 1
ATOM 741 C C . ALA A 1 91 ? 2.882 -1.292 6.988 1.00 92.50 91 ALA A C 1
ATOM 743 O O . ALA A 1 91 ? 3.405 -0.640 7.886 1.00 92.50 91 ALA A O 1
ATOM 744 N N . ILE A 1 92 ? 3.269 -2.533 6.700 1.00 92.81 92 ILE A N 1
ATOM 745 C CA . ILE A 1 92 ? 4.308 -3.249 7.462 1.00 92.81 92 ILE A CA 1
ATOM 746 C C . ILE A 1 92 ? 5.657 -2.520 7.372 1.00 92.81 92 ILE A C 1
ATOM 748 O O . ILE A 1 92 ? 6.338 -2.347 8.379 1.00 92.81 92 ILE A O 1
ATOM 752 N N . GLU A 1 93 ? 6.017 -2.032 6.183 1.00 88.94 93 GLU A N 1
ATOM 753 C CA . GLU A 1 93 ? 7.253 -1.271 5.947 1.00 88.94 93 GLU A CA 1
ATOM 754 C C . GLU A 1 93 ? 7.197 0.158 6.521 1.00 88.94 93 GLU A C 1
ATOM 756 O O . GLU A 1 93 ? 8.220 0.838 6.586 1.00 88.94 93 GLU A O 1
ATOM 761 N N . GLN A 1 94 ? 6.018 0.625 6.953 1.00 87.50 94 GLN A N 1
ATOM 762 C CA . GLN A 1 94 ? 5.802 1.962 7.515 1.00 87.50 94 GLN A CA 1
ATOM 763 C C . GLN A 1 94 ? 4.956 1.847 8.800 1.00 87.50 94 GLN A C 1
ATOM 765 O O . GLN A 1 94 ? 3.759 2.139 8.775 1.00 87.50 94 GLN A O 1
ATOM 770 N N . PRO A 1 95 ? 5.539 1.417 9.937 1.00 83.50 95 PRO A N 1
ATOM 771 C CA . PRO A 1 95 ? 4.777 1.009 11.126 1.00 83.50 95 PRO A CA 1
ATOM 772 C C . PRO A 1 95 ? 3.847 2.087 11.702 1.00 83.50 95 PRO A C 1
ATOM 774 O O . PRO A 1 95 ? 2.784 1.768 12.235 1.00 83.50 95 PRO A O 1
ATOM 777 N N . ASN A 1 96 ? 4.225 3.360 11.556 1.00 85.88 96 ASN A N 1
ATOM 778 C CA . ASN A 1 96 ? 3.450 4.510 12.031 1.00 85.88 96 ASN A CA 1
ATOM 779 C C . ASN A 1 96 ? 2.421 5.010 11.004 1.00 85.88 96 ASN A C 1
ATOM 781 O O . ASN A 1 96 ? 1.702 5.971 11.267 1.00 85.88 96 ASN A O 1
ATOM 785 N N . TYR A 1 97 ? 2.325 4.380 9.830 1.00 90.06 97 TYR A N 1
ATOM 786 C CA . TYR A 1 97 ? 1.370 4.792 8.814 1.00 90.06 97 TYR A CA 1
ATOM 787 C C . TYR A 1 97 ? -0.070 4.618 9.314 1.00 90.06 97 TYR A C 1
ATOM 789 O O . TYR A 1 97 ? -0.457 3.599 9.906 1.00 90.06 97 TYR A O 1
ATOM 797 N N . SER A 1 98 ? -0.879 5.637 9.051 1.00 90.94 98 SER A N 1
ATOM 798 C CA . SER A 1 98 ? -2.320 5.626 9.258 1.00 90.94 98 SER A CA 1
ATOM 799 C C . SER A 1 98 ? -2.968 6.602 8.288 1.00 90.94 98 SER A C 1
ATOM 801 O O . SER A 1 98 ? -2.428 7.674 8.006 1.00 90.94 98 SER A O 1
ATOM 803 N N . ILE A 1 99 ? -4.168 6.268 7.817 1.00 92.00 99 ILE A N 1
ATOM 804 C CA . ILE A 1 99 ? -4.969 7.207 7.017 1.00 92.00 99 ILE A CA 1
ATOM 805 C C . ILE A 1 99 ? -5.627 8.292 7.888 1.00 92.00 99 ILE A C 1
ATOM 807 O O . ILE A 1 99 ? -6.202 9.249 7.357 1.00 92.00 99 ILE A O 1
ATOM 811 N N . TYR A 1 100 ? -5.533 8.145 9.212 1.00 91.12 100 TYR A N 1
ATOM 812 C CA . TYR A 1 100 ? -5.984 9.079 10.243 1.00 91.12 100 TYR A CA 1
ATOM 813 C C . TYR A 1 100 ? -4.812 9.804 10.913 1.00 91.12 100 TYR A C 1
ATOM 815 O O . TYR A 1 100 ? -4.908 10.207 12.066 1.00 91.12 100 TYR A O 1
ATOM 823 N N . VAL A 1 101 ? -3.679 9.958 10.221 1.00 86.00 101 VAL A N 1
ATOM 824 C CA . VAL A 1 101 ? -2.554 10.737 10.750 1.00 86.00 101 VAL A CA 1
ATOM 825 C C . VAL A 1 101 ? -3.006 12.141 11.157 1.00 86.00 101 VAL A C 1
ATOM 827 O O . VAL A 1 101 ? -3.625 12.869 10.378 1.00 86.00 101 VAL A O 1
ATOM 830 N N . HIS A 1 102 ? -2.656 12.505 12.388 1.00 79.50 102 HIS A N 1
ATOM 831 C CA . HIS A 1 102 ? -2.881 13.829 12.966 1.00 79.50 102 HIS A CA 1
ATOM 832 C C . HIS A 1 102 ? -1.570 14.510 13.383 1.00 79.50 102 HIS A C 1
ATOM 834 O O . HIS A 1 102 ? -1.538 15.735 13.491 1.00 79.50 102 HIS A O 1
ATOM 840 N N . ASP A 1 103 ? -0.495 13.741 13.593 1.00 90.00 103 ASP A N 1
ATOM 841 C CA . ASP A 1 103 ? 0.813 14.279 13.960 1.00 90.00 103 ASP A CA 1
ATOM 842 C C . ASP A 1 103 ? 1.551 14.852 12.729 1.00 90.00 103 ASP A C 1
ATOM 844 O O . ASP A 1 103 ? 1.685 14.161 11.711 1.00 90.00 103 ASP A O 1
ATOM 848 N N . PRO A 1 104 ? 2.051 16.101 12.789 1.00 87.88 104 PRO A N 1
ATOM 849 C CA . PRO A 1 104 ? 2.788 16.708 11.683 1.00 87.88 104 PRO A CA 1
ATOM 850 C C . PRO A 1 104 ? 4.068 15.962 11.285 1.00 87.88 104 PRO A C 1
ATOM 852 O O . PRO A 1 104 ? 4.427 15.975 10.107 1.00 87.88 104 PRO A O 1
ATOM 855 N N . ASN A 1 105 ? 4.765 15.312 12.224 1.00 89.50 105 ASN A N 1
ATOM 856 C CA . ASN A 1 105 ? 5.977 14.561 11.899 1.00 89.50 105 ASN A CA 1
ATOM 857 C C . ASN A 1 105 ? 5.624 13.284 11.142 1.00 89.50 105 ASN A C 1
ATOM 859 O O . ASN A 1 105 ? 6.255 12.995 10.128 1.00 89.50 105 ASN A O 1
ATOM 863 N N . ASP A 1 106 ? 4.583 12.566 11.573 1.00 87.00 106 ASP A N 1
ATOM 864 C CA . ASP A 1 106 ? 4.098 11.388 10.847 1.00 87.00 106 ASP A CA 1
ATOM 865 C C . ASP A 1 106 ? 3.628 11.764 9.437 1.00 87.00 106 ASP A C 1
ATOM 867 O O . ASP A 1 106 ? 3.916 11.052 8.475 1.00 87.00 106 ASP A O 1
ATOM 871 N N . PHE A 1 107 ? 2.963 12.914 9.276 1.00 87.06 107 PHE A N 1
ATOM 872 C CA . PHE A 1 107 ? 2.603 13.438 7.956 1.00 87.06 107 PHE A CA 1
ATOM 873 C C . PHE A 1 107 ? 3.838 13.645 7.064 1.00 87.06 107 PHE A C 1
ATOM 875 O O . PHE A 1 107 ? 3.852 13.185 5.919 1.00 87.06 107 PHE A O 1
ATOM 882 N N . LEU A 1 108 ? 4.884 14.294 7.587 1.00 89.44 108 LEU A N 1
ATOM 883 C CA . LEU A 1 108 ? 6.126 14.537 6.849 1.00 89.44 108 LEU A CA 1
ATOM 884 C C . LEU A 1 108 ? 6.843 13.233 6.480 1.00 89.44 108 LEU A C 1
ATOM 886 O O . LEU A 1 108 ? 7.225 13.056 5.323 1.00 89.44 108 LEU A O 1
ATOM 890 N N . VAL A 1 109 ? 7.000 12.311 7.433 1.00 88.25 109 VAL A N 1
ATOM 891 C CA . VAL A 1 109 ? 7.681 11.025 7.217 1.00 88.25 109 VAL A CA 1
ATOM 892 C C . VAL A 1 109 ? 6.937 10.186 6.182 1.00 88.25 109 VAL A C 1
ATOM 894 O O . VAL A 1 109 ? 7.557 9.695 5.237 1.00 88.25 109 VAL A O 1
ATOM 897 N N . ASN A 1 110 ? 5.611 10.077 6.300 1.00 84.56 110 ASN A N 1
ATOM 898 C CA . ASN A 1 110 ? 4.796 9.338 5.337 1.00 84.56 110 ASN A CA 1
ATOM 899 C C . ASN A 1 110 ? 4.892 9.957 3.937 1.00 84.56 110 ASN A C 1
ATOM 901 O O . ASN A 1 110 ? 5.091 9.234 2.962 1.00 84.56 110 ASN A O 1
ATOM 905 N N . GLY A 1 111 ? 4.832 11.289 3.829 1.00 86.12 111 GLY A N 1
ATOM 906 C CA . GLY A 1 111 ? 5.009 11.986 2.554 1.00 86.12 111 GLY A CA 1
ATOM 907 C C . GLY A 1 111 ? 6.383 11.735 1.923 1.00 86.12 111 GLY A C 1
ATOM 908 O O . GLY A 1 111 ? 6.476 11.462 0.727 1.00 86.12 111 GLY A O 1
ATOM 909 N N . MET A 1 112 ? 7.459 11.760 2.716 1.00 88.94 112 MET A N 1
ATOM 910 C CA . MET A 1 112 ? 8.809 11.453 2.231 1.00 88.94 112 MET A CA 1
ATOM 911 C C . MET A 1 112 ? 8.940 10.009 1.736 1.00 88.94 112 MET A C 1
ATOM 913 O O . MET A 1 112 ? 9.522 9.787 0.675 1.00 88.94 112 MET A O 1
ATOM 917 N N . LEU A 1 113 ? 8.397 9.032 2.467 1.00 85.38 113 LEU A N 1
ATOM 918 C CA . LEU A 1 113 ? 8.427 7.622 2.065 1.00 85.38 113 LEU A CA 1
ATOM 919 C C . LEU A 1 113 ? 7.635 7.387 0.773 1.00 85.38 113 LEU A C 1
ATOM 921 O O . LEU A 1 113 ? 8.116 6.701 -0.126 1.00 85.38 113 LEU A O 1
ATOM 925 N N . GLU A 1 114 ? 6.470 8.022 0.630 1.00 83.06 114 GLU A N 1
ATOM 926 C CA . GLU A 1 114 ? 5.688 7.965 -0.609 1.00 83.06 114 GLU A CA 1
ATOM 927 C C . GLU A 1 114 ? 6.461 8.554 -1.803 1.00 83.06 114 GLU A C 1
ATOM 929 O O . GLU A 1 114 ? 6.475 7.959 -2.883 1.00 83.06 114 GLU A O 1
ATOM 934 N N . LEU A 1 115 ? 7.156 9.683 -1.625 1.00 86.62 115 LEU A N 1
ATOM 935 C CA . LEU A 1 115 ? 7.997 10.270 -2.675 1.00 86.62 115 LEU A CA 1
ATOM 936 C C . LEU A 1 115 ? 9.183 9.369 -3.048 1.00 86.62 115 LEU A C 1
ATOM 938 O O . LEU A 1 115 ? 9.516 9.250 -4.231 1.00 86.62 115 LEU A O 1
ATOM 942 N N . LEU A 1 116 ? 9.803 8.710 -2.064 1.00 87.62 116 LEU A N 1
ATOM 943 C CA . LEU A 1 116 ? 10.876 7.741 -2.300 1.00 87.62 116 LEU A CA 1
ATOM 944 C C . LEU A 1 116 ? 10.381 6.541 -3.121 1.00 87.62 116 LEU A C 1
ATOM 946 O O . LEU A 1 116 ? 11.056 6.141 -4.073 1.00 87.62 116 LEU A O 1
ATOM 950 N N . ASP A 1 117 ? 9.188 6.020 -2.830 1.00 80.94 117 ASP A N 1
ATOM 951 C CA . ASP A 1 117 ? 8.569 4.934 -3.599 1.00 80.94 117 ASP A CA 1
ATOM 952 C C . ASP A 1 117 ? 8.320 5.329 -5.064 1.00 80.94 117 ASP A C 1
ATOM 954 O O . ASP A 1 117 ? 8.566 4.540 -5.985 1.00 80.94 117 ASP A O 1
ATOM 958 N N . GLN A 1 118 ? 7.847 6.558 -5.309 1.00 81.50 118 GLN A N 1
ATOM 959 C CA . GLN A 1 118 ? 7.672 7.080 -6.671 1.00 81.50 118 GLN A CA 1
ATOM 960 C C . GLN A 1 118 ? 9.020 7.215 -7.389 1.00 81.50 118 GLN A C 1
ATOM 962 O O . GLN A 1 118 ? 9.161 6.791 -8.540 1.00 81.50 118 GLN A O 1
ATOM 967 N N . TYR A 1 119 ? 10.031 7.755 -6.701 1.00 88.69 119 TYR A N 1
ATOM 968 C CA . TYR A 1 119 ? 11.381 7.898 -7.241 1.00 88.69 119 TYR A CA 1
ATOM 969 C C . TYR A 1 119 ? 11.963 6.549 -7.677 1.00 88.69 119 TYR A C 1
ATOM 971 O O . TYR A 1 119 ? 12.455 6.432 -8.800 1.00 88.69 119 TYR A O 1
ATOM 979 N N . GLN A 1 120 ? 11.858 5.510 -6.842 1.00 84.75 120 GLN A N 1
ATOM 980 C CA . GLN A 1 120 ? 12.358 4.172 -7.172 1.00 84.75 120 GLN A CA 1
ATOM 981 C C . GLN A 1 120 ? 11.690 3.603 -8.429 1.00 84.75 120 GLN A C 1
ATOM 983 O O . GLN A 1 120 ? 12.367 3.031 -9.288 1.00 84.75 120 GLN A O 1
ATOM 988 N N . ARG A 1 121 ? 10.372 3.793 -8.590 1.00 82.12 121 ARG A N 1
ATOM 989 C CA . ARG A 1 121 ? 9.657 3.362 -9.803 1.00 82.12 121 ARG A CA 1
ATOM 990 C C . ARG A 1 121 ? 10.157 4.083 -11.049 1.00 82.12 121 ARG A C 1
ATOM 992 O O . ARG A 1 121 ? 10.423 3.426 -12.059 1.00 82.12 121 ARG A O 1
ATOM 999 N N . LEU A 1 122 ? 10.331 5.403 -10.975 1.00 84.69 122 LEU A N 1
ATOM 1000 C CA . LEU A 1 122 ? 10.882 6.202 -12.073 1.00 84.69 122 LEU A CA 1
ATOM 1001 C C . LEU A 1 122 ? 12.309 5.760 -12.419 1.00 84.69 122 LEU A C 1
ATOM 1003 O O . LEU A 1 122 ? 12.644 5.584 -13.591 1.00 84.69 122 LEU A O 1
ATOM 1007 N N . GLU A 1 123 ? 13.142 5.517 -11.410 1.00 88.56 123 GLU A N 1
ATOM 1008 C CA . GLU A 1 123 ? 14.518 5.069 -11.596 1.00 88.56 123 GLU A CA 1
ATOM 1009 C C . GLU A 1 123 ? 14.582 3.692 -12.283 1.00 88.56 123 GLU A C 1
ATOM 1011 O O . GLU A 1 123 ? 15.346 3.504 -13.236 1.00 88.56 123 GLU A O 1
ATOM 1016 N N . ILE A 1 124 ? 13.742 2.737 -11.861 1.00 84.62 124 ILE A N 1
ATOM 1017 C CA . ILE A 1 124 ? 13.616 1.418 -12.500 1.00 84.62 124 ILE A CA 1
ATOM 1018 C C . ILE A 1 124 ? 13.151 1.571 -13.951 1.00 84.62 124 ILE A C 1
ATOM 1020 O O . ILE A 1 124 ? 13.756 0.983 -14.851 1.00 84.62 124 ILE A O 1
ATOM 1024 N N . ALA A 1 125 ? 12.124 2.385 -14.205 1.00 84.69 125 ALA A N 1
ATOM 1025 C CA . ALA A 1 125 ? 11.622 2.633 -15.554 1.00 84.69 125 ALA A CA 1
ATOM 1026 C C . ALA A 1 125 ? 12.713 3.218 -16.470 1.00 84.69 125 ALA A C 1
ATOM 1028 O O . ALA A 1 125 ? 12.892 2.754 -17.602 1.00 84.69 125 ALA A O 1
ATOM 1029 N N . LEU A 1 126 ? 13.508 4.168 -15.965 1.00 86.31 126 LEU A N 1
ATOM 1030 C CA . LEU A 1 126 ? 14.656 4.740 -16.672 1.00 86.31 126 LEU A CA 1
ATOM 1031 C C . LEU A 1 126 ? 15.738 3.690 -16.956 1.00 86.31 126 LEU A C 1
ATOM 1033 O O . LEU A 1 126 ? 16.222 3.603 -18.088 1.00 86.31 126 LEU A O 1
ATOM 1037 N N . LYS A 1 127 ? 16.106 2.865 -15.966 1.00 88.50 127 LYS A N 1
ATOM 1038 C CA . LYS A 1 127 ? 17.080 1.768 -16.129 1.00 88.50 127 LYS A CA 1
ATOM 1039 C C . LYS A 1 127 ? 16.613 0.758 -17.180 1.00 88.50 127 LYS A C 1
ATOM 1041 O O . LYS A 1 127 ? 17.389 0.400 -18.068 1.00 88.50 127 LYS A O 1
ATOM 1046 N N . LEU A 1 128 ? 15.342 0.356 -17.142 1.00 85.69 128 LEU A N 1
ATOM 1047 C CA . LEU A 1 128 ? 14.744 -0.549 -18.129 1.00 85.69 128 LEU A CA 1
ATOM 1048 C C . LEU A 1 128 ? 14.715 0.073 -19.529 1.00 85.69 128 LEU A C 1
ATOM 1050 O O . LEU A 1 128 ? 15.064 -0.595 -20.502 1.00 85.69 128 LEU A O 1
ATOM 1054 N N . SER A 1 129 ? 14.360 1.355 -19.642 1.00 84.25 129 SER A N 1
ATOM 1055 C CA . SER A 1 129 ? 14.373 2.088 -20.913 1.00 84.25 129 SER A CA 1
ATOM 1056 C C . SER A 1 129 ? 15.777 2.142 -21.529 1.00 84.25 129 SER A C 1
ATOM 1058 O O . SER A 1 129 ? 15.962 1.803 -22.701 1.00 84.25 129 SER A O 1
ATOM 1060 N N . ARG A 1 130 ? 16.798 2.454 -20.720 1.00 87.62 130 ARG A N 1
ATOM 1061 C CA . ARG A 1 130 ? 18.210 2.424 -21.140 1.00 87.62 130 ARG A CA 1
ATOM 1062 C C . ARG A 1 130 ? 18.645 1.026 -21.585 1.00 87.62 130 ARG A C 1
ATOM 1064 O O . ARG A 1 130 ? 19.281 0.891 -22.628 1.00 87.62 130 ARG A O 1
ATOM 1071 N N . GLY A 1 131 ? 18.268 -0.012 -20.835 1.00 86.94 131 GLY A N 1
ATOM 1072 C CA . GLY A 1 131 ? 18.544 -1.406 -21.190 1.00 86.94 131 GLY A CA 1
ATOM 1073 C C . GLY A 1 131 ? 17.921 -1.806 -22.531 1.00 86.94 131 GLY A C 1
ATOM 1074 O O . GLY A 1 131 ? 18.593 -2.414 -23.365 1.00 86.94 131 GLY A O 1
ATOM 1075 N N . ARG A 1 132 ? 16.669 -1.399 -22.781 1.00 84.81 132 ARG A N 1
ATOM 1076 C CA . ARG A 1 132 ? 15.989 -1.593 -24.072 1.00 84.81 132 ARG A CA 1
ATOM 1077 C C . ARG A 1 132 ? 16.730 -0.897 -25.210 1.00 84.81 132 ARG A C 1
ATOM 1079 O O . ARG A 1 132 ? 17.002 -1.546 -26.216 1.00 84.81 132 ARG A O 1
ATOM 1086 N N . LYS A 1 133 ? 17.113 0.373 -25.038 1.00 85.56 133 LYS A N 1
ATOM 1087 C CA . LYS A 1 133 ? 17.853 1.138 -26.054 1.00 85.56 133 LYS A CA 1
ATOM 1088 C C . LYS A 1 133 ? 19.184 0.470 -26.414 1.00 85.56 133 LYS A C 1
ATOM 1090 O O . LYS A 1 133 ? 19.425 0.201 -27.586 1.00 85.56 133 LYS A O 1
ATOM 1095 N N . LYS A 1 134 ? 19.980 0.090 -25.410 1.00 87.62 134 LYS A N 1
ATOM 1096 C CA . LYS A 1 134 ? 21.254 -0.619 -25.615 1.00 87.62 134 LYS A CA 1
ATOM 1097 C C . LYS A 1 134 ? 21.066 -1.950 -26.350 1.00 87.62 134 LYS A C 1
ATOM 1099 O O . LYS A 1 134 ? 21.880 -2.319 -27.189 1.00 87.62 134 LYS A O 1
ATOM 1104 N N . LYS A 1 135 ? 19.977 -2.672 -26.064 1.00 84.31 135 LYS A N 1
ATOM 1105 C CA . LYS A 1 135 ? 19.653 -3.925 -26.754 1.00 84.31 135 LYS A CA 1
ATOM 1106 C C . LYS A 1 135 ? 19.334 -3.701 -28.235 1.00 84.31 135 LYS A C 1
ATOM 1108 O O . LYS A 1 135 ? 19.788 -4.499 -29.047 1.00 84.31 135 LYS A O 1
ATOM 1113 N N . VAL A 1 136 ? 18.617 -2.626 -28.585 1.00 82.94 136 VAL A N 1
ATOM 1114 C CA . VAL A 1 136 ? 18.377 -2.240 -29.992 1.00 82.94 136 VAL A CA 1
ATOM 1115 C C . VAL A 1 136 ? 19.683 -1.875 -30.693 1.00 82.94 136 VAL A C 1
ATOM 1117 O O . VAL A 1 136 ? 19.929 -2.362 -31.791 1.00 82.94 136 VA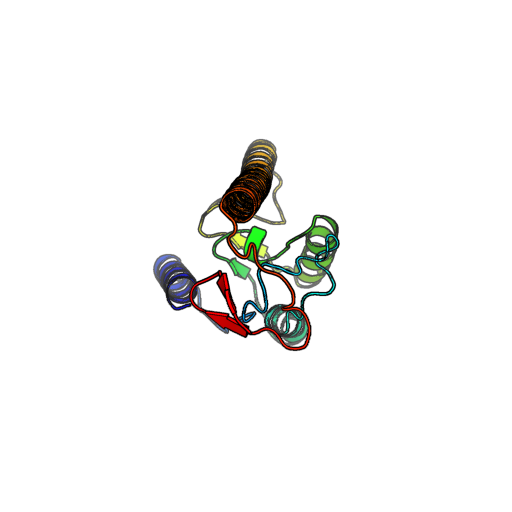L A O 1
ATOM 1120 N N . GLU A 1 137 ? 20.535 -1.068 -30.055 1.00 83.44 137 GLU A N 1
ATOM 1121 C CA . GLU A 1 137 ? 21.842 -0.665 -30.605 1.00 83.44 137 GLU A CA 1
ATOM 1122 C C . GLU A 1 137 ? 22.744 -1.876 -30.910 1.00 83.44 137 GLU A C 1
ATOM 1124 O O . GLU A 1 137 ? 23.526 -1.848 -31.853 1.00 83.44 137 GLU A O 1
ATOM 1129 N N . GLN A 1 138 ? 22.593 -2.970 -30.159 1.00 86.00 138 GLN A N 1
ATOM 1130 C CA . GLN A 1 138 ? 23.304 -4.239 -30.366 1.00 86.00 138 GLN A CA 1
ATOM 1131 C C . GLN A 1 138 ? 22.592 -5.203 -31.339 1.00 86.00 138 GLN A C 1
ATOM 1133 O O . GLN A 1 138 ? 22.964 -6.371 -31.432 1.00 86.00 138 GLN A O 1
ATOM 1138 N N . GLY A 1 139 ? 21.544 -4.754 -32.040 1.00 78.94 139 GLY A N 1
ATOM 1139 C CA . GLY A 1 139 ? 20.771 -5.568 -32.989 1.00 78.94 139 GLY A CA 1
ATOM 1140 C C . GLY A 1 139 ? 19.794 -6.561 -32.342 1.00 78.94 139 GLY A C 1
ATOM 1141 O O . GLY A 1 139 ? 19.232 -7.422 -33.018 1.00 78.94 139 GLY A O 1
ATOM 1142 N N . GLY A 1 140 ? 19.578 -6.469 -31.030 1.00 79.44 140 GLY A N 1
ATOM 1143 C CA . GLY A 1 140 ? 18.653 -7.311 -30.281 1.00 79.44 140 GLY A CA 1
ATOM 1144 C C . GLY A 1 140 ? 17.218 -6.777 -30.256 1.00 79.44 140 GLY A C 1
ATOM 1145 O O . GLY A 1 140 ? 16.934 -5.602 -30.476 1.00 79.44 140 GLY A O 1
ATOM 1146 N N . TYR A 1 141 ? 16.276 -7.654 -29.918 1.00 78.00 141 TYR A N 1
ATOM 1147 C CA . TYR A 1 141 ? 14.865 -7.317 -29.761 1.00 78.00 141 TYR A CA 1
ATOM 1148 C C . TYR A 1 141 ? 14.569 -6.734 -28.373 1.00 78.00 141 TYR A C 1
ATOM 1150 O O . TYR A 1 141 ? 14.689 -7.425 -27.355 1.00 78.00 141 TYR A O 1
ATOM 1158 N N . ALA A 1 142 ? 14.140 -5.474 -28.330 1.00 74.69 142 ALA A N 1
ATOM 1159 C CA . ALA A 1 142 ? 13.889 -4.719 -27.101 1.00 74.69 142 ALA A CA 1
ATOM 1160 C C . ALA A 1 142 ? 12.490 -4.903 -26.475 1.00 74.69 142 ALA A C 1
ATOM 1162 O O . ALA A 1 142 ? 12.147 -4.177 -25.542 1.00 74.69 142 ALA A O 1
ATOM 1163 N N . GLY A 1 143 ? 11.720 -5.897 -26.931 1.00 70.88 143 GLY A N 1
ATOM 1164 C CA . GLY A 1 143 ? 10.365 -6.185 -26.442 1.00 70.88 143 GLY A CA 1
ATOM 1165 C C . GLY A 1 143 ? 9.261 -5.528 -27.281 1.00 70.88 143 GLY A C 1
ATOM 1166 O O . GLY A 1 143 ? 9.546 -4.922 -28.314 1.00 70.88 143 GLY A O 1
ATOM 1167 N N . GLY A 1 144 ? 8.008 -5.673 -26.837 1.00 72.12 144 GLY A N 1
ATOM 1168 C CA . GLY A 1 144 ? 6.800 -5.220 -27.541 1.00 72.12 144 GLY A CA 1
ATOM 1169 C C . GLY A 1 144 ? 6.069 -6.348 -28.279 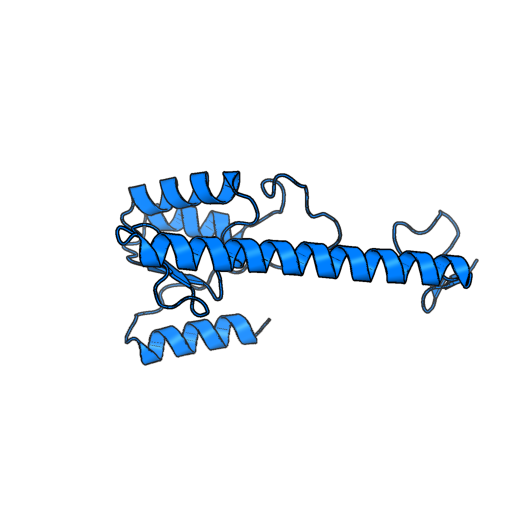1.00 72.12 144 GLY A C 1
ATOM 1170 O O . GLY A 1 144 ? 6.297 -7.526 -28.010 1.00 72.12 144 GLY A O 1
ATOM 1171 N N . GLY A 1 145 ? 5.186 -5.988 -29.214 1.00 68.38 145 GLY A N 1
ATOM 1172 C CA . GLY A 1 145 ? 4.597 -6.940 -30.157 1.00 68.38 145 GLY A CA 1
ATOM 1173 C C . GLY A 1 145 ? 5.642 -7.420 -31.168 1.00 68.38 145 GLY A C 1
ATOM 1174 O O . GLY A 1 145 ? 6.495 -6.648 -31.622 1.00 68.38 145 GLY A O 1
ATOM 1175 N N . VAL A 1 146 ? 5.621 -8.708 -31.503 1.00 75.50 146 VAL A N 1
ATOM 1176 C CA . VAL A 1 146 ? 6.457 -9.249 -32.581 1.00 75.50 146 VAL A CA 1
ATOM 1177 C C . VAL A 1 146 ? 5.754 -8.961 -33.904 1.00 75.50 146 VAL A C 1
ATOM 1179 O O . VAL A 1 146 ? 4.543 -9.126 -34.010 1.00 75.50 146 VAL A O 1
ATOM 1182 N N . MET A 1 147 ? 6.501 -8.493 -34.905 1.00 72.88 147 MET A N 1
ATOM 1183 C CA . MET A 1 147 ? 5.944 -8.226 -36.233 1.00 72.88 147 MET A CA 1
ATOM 1184 C C . MET A 1 147 ? 5.391 -9.523 -36.837 1.00 72.88 147 MET A C 1
ATOM 1186 O O . MET A 1 147 ? 5.978 -10.590 -36.648 1.00 72.88 147 MET A O 1
ATOM 1190 N N . PHE A 1 148 ? 4.271 -9.431 -37.555 1.00 72.44 148 PHE A N 1
ATOM 1191 C CA . PHE A 1 148 ? 3.643 -10.592 -38.184 1.00 72.44 148 PHE A CA 1
ATOM 1192 C C . PHE A 1 148 ? 4.645 -11.335 -39.085 1.00 72.44 148 PHE A C 1
ATOM 1194 O O . PHE A 1 148 ? 5.393 -10.705 -39.831 1.00 72.44 148 PHE A O 1
ATOM 1201 N N . GLY A 1 149 ? 4.689 -12.665 -38.976 1.00 78.50 149 GLY A N 1
ATOM 1202 C CA . GLY A 1 149 ? 5.658 -13.507 -39.689 1.00 78.50 149 GLY A CA 1
ATOM 1203 C C . GLY A 1 149 ? 7.039 -13.640 -39.031 1.00 78.50 149 GLY A C 1
ATOM 1204 O O . GLY A 1 149 ? 7.878 -14.351 -39.567 1.00 78.50 149 GLY A O 1
ATOM 1205 N N . TYR A 1 150 ? 7.279 -13.017 -37.871 1.00 72.88 150 TYR A N 1
ATOM 1206 C CA . TYR A 1 150 ? 8.513 -13.183 -37.097 1.00 72.88 150 TYR A CA 1
ATOM 1207 C C . TYR A 1 150 ? 8.239 -13.886 -35.763 1.00 72.88 150 TYR A C 1
ATOM 1209 O O . TYR A 1 150 ? 7.188 -13.720 -35.145 1.00 72.88 150 TYR A O 1
ATOM 1217 N N . ARG A 1 151 ? 9.223 -14.639 -35.270 1.00 75.31 151 ARG A N 1
ATOM 1218 C CA . ARG A 1 151 ? 9.256 -15.198 -33.910 1.00 75.31 151 ARG A CA 1
ATOM 1219 C C . ARG A 1 151 ? 10.418 -14.596 -33.130 1.00 75.31 151 ARG A C 1
ATOM 1221 O O . ARG A 1 151 ? 11.402 -14.141 -33.704 1.00 75.31 151 ARG A O 1
ATOM 1228 N N . VAL A 1 152 ? 10.325 -14.582 -31.803 1.00 71.31 152 VAL A N 1
ATOM 1229 C CA . VAL A 1 152 ? 11.432 -14.144 -30.942 1.00 71.31 152 VAL A CA 1
ATOM 1230 C C . VAL A 1 152 ? 12.074 -15.366 -30.308 1.00 71.31 152 VAL A C 1
ATOM 1232 O O . VAL A 1 152 ? 11.429 -16.082 -29.548 1.00 71.31 152 VAL A O 1
ATOM 1235 N N . LYS A 1 153 ? 13.361 -15.595 -30.580 1.00 70.06 153 LYS A N 1
ATOM 1236 C CA . LYS A 1 153 ? 14.156 -16.640 -29.919 1.00 70.06 153 LYS A CA 1
ATOM 1237 C C . LYS A 1 153 ? 15.302 -15.975 -29.166 1.00 70.06 153 LYS A C 1
ATOM 1239 O O . LYS A 1 153 ? 16.089 -15.249 -29.760 1.00 70.06 153 LYS A O 1
ATOM 1244 N N . LYS A 1 154 ? 15.365 -16.169 -27.842 1.00 67.56 154 LYS A N 1
ATOM 1245 C CA . LYS A 1 154 ? 16.387 -15.574 -26.948 1.00 67.56 154 LYS A CA 1
ATOM 1246 C C . LYS A 1 154 ? 16.577 -14.049 -27.117 1.00 67.56 154 LYS A C 1
ATOM 1248 O O . LYS A 1 154 ? 17.672 -13.528 -26.939 1.00 67.56 154 LYS A O 1
ATOM 1253 N N . GLY A 1 155 ? 15.513 -13.312 -27.449 1.00 64.56 155 GLY A N 1
ATOM 1254 C CA . GLY A 1 155 ? 15.590 -11.860 -27.632 1.00 64.56 155 GLY A CA 1
ATOM 1255 C C . GLY A 1 155 ? 16.179 -11.408 -28.971 1.00 64.56 155 GLY A C 1
ATOM 1256 O O . GLY A 1 155 ? 16.622 -10.267 -29.053 1.00 64.56 155 GLY A O 1
ATOM 1257 N N . GLN A 1 156 ? 16.163 -12.257 -29.997 1.00 63.56 156 GLN A N 1
ATOM 1258 C CA . GLN A 1 156 ? 16.411 -11.899 -31.396 1.00 63.56 156 GLN A CA 1
ATOM 1259 C C . GLN A 1 156 ? 15.166 -12.212 -32.233 1.00 63.56 156 GLN A C 1
ATOM 1261 O O . GLN A 1 156 ? 14.452 -13.172 -31.930 1.00 63.56 156 GLN A O 1
ATOM 1266 N N . LYS A 1 157 ? 14.897 -11.404 -33.267 1.00 58.69 157 LYS A N 1
ATOM 1267 C CA . LYS A 1 157 ? 13.848 -11.703 -34.252 1.00 58.69 157 LYS A CA 1
ATOM 1268 C C . LYS A 1 157 ? 14.373 -12.773 -35.211 1.00 58.69 157 LYS A C 1
ATOM 1270 O O . LYS A 1 157 ? 15.444 -12.601 -35.783 1.00 58.69 157 LYS A O 1
ATOM 1275 N N . VAL A 1 158 ? 13.624 -13.853 -35.373 1.00 65.56 158 VAL A N 1
ATOM 1276 C CA . VAL A 1 158 ? 13.873 -14.925 -36.341 1.00 65.56 158 VAL A CA 1
ATOM 1277 C C . VAL A 1 158 ? 12.673 -15.031 -37.282 1.00 65.56 158 VAL A C 1
ATOM 1279 O O . VAL A 1 158 ? 11.553 -14.724 -36.867 1.00 65.56 158 VAL A O 1
ATOM 1282 N N . VAL A 1 159 ? 12.916 -15.422 -38.532 1.00 61.66 159 VAL A N 1
ATOM 1283 C CA . VAL A 1 159 ? 11.873 -15.739 -39.525 1.00 61.66 159 VAL A CA 1
ATOM 1284 C C . VAL A 1 159 ? 11.336 -17.145 -39.238 1.00 61.66 159 VAL A C 1
ATOM 1286 O O . VAL A 1 159 ? 12.175 -18.057 -39.063 1.00 61.66 159 VAL A O 1
#

pLDDT: mean 82.62, std 13.33, range [41.91, 96.25]

InterPro domains:
  IPR006119 Resolvase, N-terminal catalytic domain [PF00239] (3-140)
  IPR006119 Resolvase, N-terminal catalytic domain [PS51736] (1-139)
  IPR006119 Resolvase, N-terminal catalytic domain [SM00857] (1-141)
  IPR036162 Resolvase-like, N-terminal catalytic domain superfamily [G3DSA:3.40.50.1390] (1-145)
  IPR036162 Resolvase-like, N-terminal catalytic domain superfamily [SSF53041] (3-141)
  IPR050639 Site-specific recombinase resolvase [PTHR30461] (2-156)

Sequence (159 aa):
MTYQVEEIQRYCIENKLQLLHIYEDKGISGATVDEDGLTVEREGLQELLSDMAYHQVSKVIVLNTSRLWRSDMAKVLIQRELKKYEVDVKAIEQPNYSIYVHDPNDFLVNGMLELLDQYQRLEIALKLSRGRKKKVEQGGYAGGGVMFGYRVKKGQKVV

Secondary structure (DSSP, 8-state):
-HHHHHHHHHHHHHTT-------------TT---TTSSSS--HHHHHHHHHTTTS---EEEESSGGGT-SSHHHHHHHHHHHHHTT-EEEETTBTT--TT---HHHHHHHHHHHHHHHHHHHHHHHHHHHHHHHHHHTT---SSPPPTT-EEETTEEE-

Foldseek 3Di:
DVVFVVLQVVVCVVVVHDDDDDFDDDDDDPPDCPPANPPRPRVSLVVVLVCLVPDLAAEDEGQAPCVQGVDPVSVVVSLVSCVVSNHWYAHVPLRLDTSPDDDPVSVVVSVVVVVVVVVVVVVVVVVLVVVLVVCVVVQFASDDDDPPPWDADPRHTDD

Organism: Bacillus mycoides (NCBI:txid1405)

Radius of gyration: 19.77 Å; chains: 1; bounding box: 44×33×58 Å